Protein AF-A0A3N5TLG9-F1 (afdb_monomer)

Secondary structure (DSSP, 8-state):
--EEEE-SGGGHHHHHHSSEEEEES--HHHHHH-TTS-EESSHHHHHHHHHHHH-

Sequence (55 aa):
KVIAVGDSYNDISMLKEAERGILFSPPENVVREFPELPVTHNYDELKKLIIETMK

Radius of gyration: 10.38 Å; Cα contacts (8 Å, |Δi|>4): 74; chains: 1; bounding box: 24×15×24 Å

Structure (mmCIF, N/CA/C/O backbone):
data_AF-A0A3N5TLG9-F1
#
_entry.id   AF-A0A3N5TLG9-F1
#
loop_
_atom_site.group_PDB
_atom_site.id
_atom_site.type_symbol
_atom_site.label_atom_id
_atom_site.label_alt_id
_atom_site.label_comp_id
_atom_site.label_asym_id
_atom_site.label_entity_id
_atom_site.label_seq_id
_atom_site.pdbx_PDB_ins_code
_atom_site.Cartn_x
_atom_site.Cartn_y
_atom_site.Cartn_z
_atom_site.occupancy
_atom_site.B_iso_or_equiv
_atom_site.auth_seq_id
_atom_site.auth_comp_id
_atom_site.auth_asym_id
_atom_site.auth_atom_id
_atom_site.pdbx_PDB_model_num
ATOM 1 N N . LYS A 1 1 ? -7.189 7.925 13.403 1.00 85.94 1 LYS A N 1
ATOM 2 C CA . LYS A 1 1 ? -6.588 6.908 12.532 1.00 85.94 1 LYS A CA 1
ATOM 3 C C . LYS A 1 1 ? -6.345 7.500 11.156 1.00 85.94 1 LYS A C 1
ATOM 5 O O . LYS A 1 1 ? -7.304 8.008 10.582 1.00 85.94 1 LYS A O 1
ATOM 10 N N . VAL A 1 2 ? -5.110 7.482 10.657 1.00 96.62 2 VAL A N 1
ATOM 11 C CA . VAL A 1 2 ? -4.769 7.915 9.288 1.00 96.62 2 VAL A CA 1
ATOM 12 C C . VAL A 1 2 ? -4.603 6.689 8.391 1.00 96.62 2 VAL A C 1
ATOM 14 O O . VAL A 1 2 ? -3.801 5.807 8.691 1.00 96.62 2 VAL A O 1
ATOM 17 N N . ILE A 1 3 ? -5.366 6.644 7.297 1.00 97.69 3 ILE A N 1
ATOM 18 C CA . ILE A 1 3 ? -5.220 5.650 6.229 1.00 97.69 3 ILE A CA 1
ATOM 19 C C . ILE A 1 3 ? -4.709 6.395 4.998 1.00 97.69 3 ILE A C 1
ATOM 21 O O . ILE A 1 3 ? -5.344 7.360 4.573 1.00 97.69 3 ILE A O 1
ATOM 25 N N . ALA A 1 4 ? -3.577 5.962 4.448 1.00 98.25 4 ALA A N 1
ATOM 26 C CA . ALA A 1 4 ? -2.988 6.544 3.247 1.00 98.25 4 ALA A CA 1
ATOM 27 C C . ALA A 1 4 ? -2.995 5.525 2.105 1.00 98.25 4 ALA A C 1
ATOM 29 O O . ALA A 1 4 ? -2.788 4.331 2.323 1.00 98.25 4 ALA A O 1
ATOM 30 N N . VAL A 1 5 ? -3.244 6.010 0.892 1.00 98.44 5 VAL A N 1
ATOM 31 C CA . VAL A 1 5 ? -3.311 5.202 -0.327 1.00 98.44 5 VAL A CA 1
ATOM 32 C C . VAL A 1 5 ? -2.479 5.894 -1.399 1.00 98.44 5 VAL A C 1
ATOM 34 O O . VAL A 1 5 ? -2.607 7.104 -1.574 1.00 98.44 5 VAL A O 1
ATOM 37 N N . GLY A 1 6 ? -1.636 5.134 -2.087 1.00 98.50 6 GLY A N 1
ATOM 38 C CA . GLY A 1 6 ? -0.755 5.611 -3.152 1.00 98.50 6 GLY A CA 1
ATOM 39 C C . GLY A 1 6 ? -0.394 4.468 -4.089 1.00 98.50 6 GLY A C 1
ATOM 40 O O . GLY A 1 6 ? -0.808 3.334 -3.860 1.00 98.50 6 GLY A O 1
ATOM 41 N N . ASP A 1 7 ? 0.358 4.737 -5.143 1.00 98.50 7 ASP A N 1
ATOM 42 C CA . ASP A 1 7 ? 0.646 3.754 -6.199 1.00 98.50 7 ASP A CA 1
ATOM 43 C C . ASP A 1 7 ? 2.124 3.717 -6.610 1.00 98.50 7 ASP A C 1
ATOM 45 O O . ASP A 1 7 ? 2.547 2.828 -7.351 1.00 98.50 7 ASP A O 1
ATOM 49 N N . SER A 1 8 ? 2.928 4.661 -6.120 1.00 98.12 8 SER A N 1
ATOM 50 C CA . SER A 1 8 ? 4.252 4.942 -6.668 1.00 98.12 8 SER A CA 1
ATOM 51 C C . SER A 1 8 ? 5.285 5.308 -5.596 1.00 98.12 8 SER A C 1
ATOM 53 O O . SER A 1 8 ? 4.982 5.481 -4.415 1.00 98.12 8 SER A O 1
ATOM 55 N N . TYR A 1 9 ? 6.559 5.397 -5.996 1.00 98.25 9 TYR A N 1
ATOM 56 C CA . TYR A 1 9 ? 7.678 5.647 -5.076 1.00 98.25 9 TYR A CA 1
ATOM 57 C C . TYR A 1 9 ? 7.545 6.950 -4.280 1.00 98.25 9 TYR A C 1
ATOM 59 O O . TYR A 1 9 ? 7.951 7.002 -3.120 1.00 98.25 9 TYR A O 1
ATOM 67 N N . ASN A 1 10 ? 6.986 8.002 -4.883 1.00 97.69 10 ASN A N 1
ATOM 68 C CA . ASN A 1 10 ? 6.790 9.292 -4.218 1.00 97.69 10 ASN A CA 1
ATOM 69 C C . ASN A 1 1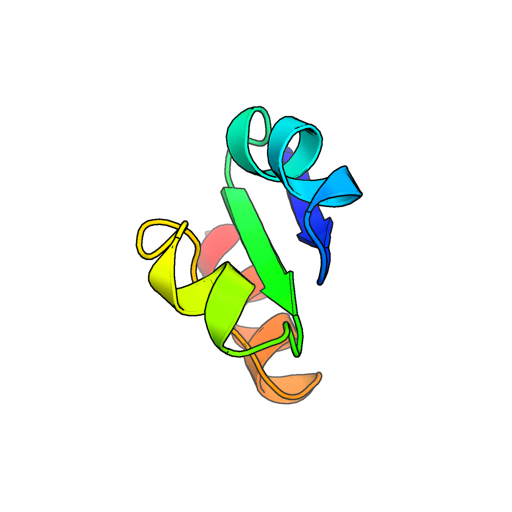0 ? 5.749 9.236 -3.094 1.00 97.69 10 ASN A C 1
ATOM 71 O O . ASN A 1 10 ? 5.744 10.132 -2.253 1.00 97.69 10 ASN A O 1
ATOM 75 N N . ASP A 1 11 ? 4.925 8.188 -3.035 1.00 98.50 11 ASP A N 1
ATOM 76 C CA . ASP A 1 11 ? 3.937 8.010 -1.972 1.00 98.50 11 ASP A CA 1
ATOM 77 C C . ASP A 1 11 ? 4.505 7.241 -0.774 1.00 98.50 11 ASP A C 1
ATOM 79 O O . ASP A 1 11 ? 3.950 7.299 0.319 1.00 98.50 11 ASP A O 1
ATOM 83 N N . ILE A 1 12 ? 5.627 6.531 -0.930 1.00 98.38 12 ILE A N 1
ATOM 84 C CA . ILE A 1 12 ? 6.118 5.566 0.067 1.00 98.38 12 ILE A CA 1
ATOM 85 C C . ILE A 1 12 ? 6.360 6.196 1.438 1.00 98.38 12 ILE A C 1
ATOM 87 O O . ILE A 1 12 ? 6.023 5.590 2.454 1.00 98.38 12 ILE A O 1
ATOM 91 N N . SER A 1 13 ? 6.916 7.407 1.491 1.00 98.44 13 SER A N 1
ATOM 92 C CA . SER A 1 13 ? 7.126 8.102 2.765 1.00 98.44 13 SER A CA 1
ATOM 93 C C . SER A 1 13 ? 5.799 8.392 3.473 1.00 98.44 13 SER A C 1
ATOM 95 O O . SER A 1 13 ? 5.677 8.127 4.666 1.00 98.44 13 SER A O 1
ATOM 97 N N . MET A 1 14 ? 4.784 8.846 2.734 1.00 98.50 14 MET A N 1
ATOM 98 C CA . MET A 1 14 ? 3.427 9.049 3.247 1.00 98.50 14 MET A CA 1
ATOM 99 C C . MET A 1 14 ? 2.799 7.726 3.712 1.00 98.50 14 MET A C 1
ATOM 101 O O . MET A 1 14 ? 2.195 7.679 4.783 1.00 98.50 14 MET A O 1
ATOM 105 N N . LEU A 1 15 ? 2.945 6.648 2.935 1.00 98.50 15 LEU A N 1
ATOM 106 C CA . LEU A 1 15 ? 2.364 5.339 3.256 1.00 98.50 15 LEU A CA 1
ATOM 107 C C . LEU A 1 15 ? 2.980 4.715 4.511 1.00 98.50 15 LEU A C 1
ATOM 109 O O . LEU A 1 15 ? 2.260 4.086 5.284 1.00 98.50 15 LEU A O 1
ATOM 113 N N . LYS A 1 16 ? 4.288 4.897 4.723 1.00 97.94 16 LYS A N 1
ATOM 114 C CA . LYS A 1 16 ? 5.005 4.370 5.894 1.00 97.94 16 LYS A CA 1
ATOM 115 C C . LYS A 1 16 ? 4.736 5.155 7.177 1.00 97.94 16 LYS A C 1
ATOM 117 O O . LYS A 1 16 ? 4.814 4.570 8.251 1.00 97.94 16 LYS A O 1
ATOM 122 N N . GLU A 1 17 ? 4.430 6.445 7.066 1.00 98.25 17 GLU A N 1
ATOM 123 C CA . GLU A 1 17 ? 4.099 7.292 8.219 1.00 98.2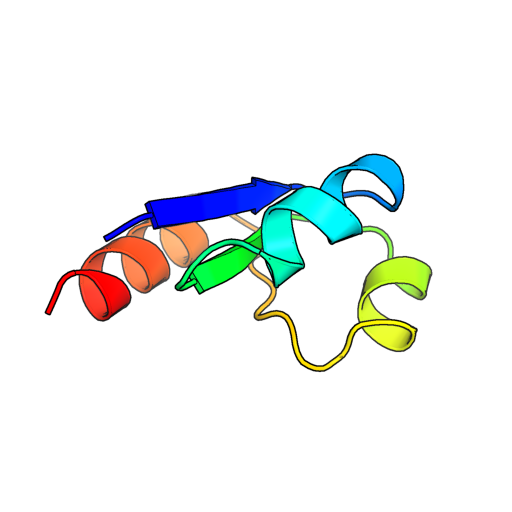5 17 GLU A CA 1
ATOM 124 C C . GLU A 1 17 ? 2.641 7.115 8.670 1.00 98.25 17 GLU A C 1
ATOM 126 O O . GLU A 1 17 ? 2.309 7.285 9.843 1.00 98.25 17 GLU A O 1
ATOM 131 N N . ALA A 1 18 ? 1.746 6.763 7.745 1.00 97.44 18 ALA A N 1
ATOM 132 C CA . ALA A 1 18 ? 0.360 6.489 8.084 1.00 97.44 18 ALA A CA 1
ATOM 133 C C . ALA A 1 18 ? 0.246 5.270 9.008 1.00 97.44 18 ALA A C 1
ATOM 135 O O . ALA A 1 18 ? 0.951 4.275 8.861 1.00 97.44 18 ALA A O 1
ATOM 136 N N . GLU A 1 19 ? -0.740 5.290 9.907 1.00 95.69 19 GLU A N 1
ATOM 137 C CA . GLU A 1 19 ? -1.052 4.121 10.741 1.00 95.69 19 GLU A CA 1
ATOM 138 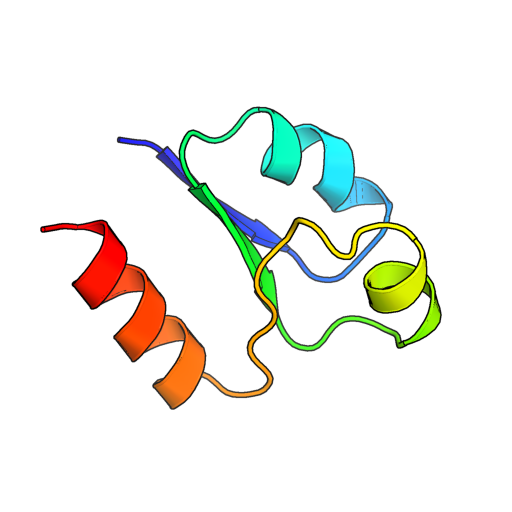C C . GLU A 1 19 ? -1.346 2.881 9.874 1.00 95.69 19 GLU A C 1
ATOM 140 O O . GLU A 1 19 ? -1.100 1.734 10.279 1.00 95.69 19 GLU A O 1
ATOM 145 N N . ARG A 1 20 ? -1.902 3.122 8.676 1.00 96.75 20 ARG A N 1
ATOM 146 C CA . ARG A 1 20 ? -2.236 2.127 7.655 1.00 96.75 20 ARG A CA 1
ATOM 147 C C . ARG A 1 20 ? -1.975 2.688 6.251 1.00 96.75 20 ARG A C 1
ATOM 149 O O . ARG A 1 20 ? -2.803 3.422 5.717 1.00 96.75 20 ARG A O 1
ATOM 156 N N . GLY A 1 21 ? -0.835 2.338 5.663 1.00 97.75 21 GLY A N 1
ATOM 157 C CA . GLY A 1 21 ? -0.528 2.584 4.250 1.00 97.75 21 GLY A CA 1
ATOM 158 C C . GLY A 1 21 ? -1.008 1.441 3.354 1.00 97.75 21 GLY A C 1
ATOM 159 O O . GLY A 1 21 ? -0.927 0.281 3.750 1.00 97.75 21 GLY A O 1
ATOM 160 N N . ILE A 1 22 ? -1.512 1.760 2.162 1.00 98.50 22 ILE A N 1
ATOM 161 C CA . ILE A 1 22 ? -1.997 0.800 1.160 1.00 98.50 22 ILE A CA 1
ATOM 162 C C . ILE A 1 22 ? -1.455 1.209 -0.212 1.00 98.50 22 ILE A C 1
ATOM 164 O O . ILE A 1 22 ? -1.527 2.380 -0.585 1.00 98.50 22 ILE A O 1
ATOM 168 N N . LEU A 1 23 ? -0.962 0.243 -0.983 1.00 98.75 23 LEU A N 1
ATOM 169 C CA . LEU A 1 23 ? -0.677 0.431 -2.399 1.00 98.75 23 LEU A CA 1
ATOM 170 C C . LEU A 1 23 ? -1.922 0.107 -3.243 1.00 98.75 23 LEU A C 1
ATOM 172 O O . LEU A 1 23 ? -2.536 -0.952 -3.089 1.00 98.75 23 LEU A O 1
ATOM 176 N N . PHE A 1 24 ? -2.291 1.001 -4.156 1.00 98.69 24 PHE A N 1
ATOM 177 C CA . PHE A 1 24 ? -3.419 0.839 -5.069 1.00 98.69 24 PHE A CA 1
ATOM 178 C C . PHE A 1 24 ? -2.940 0.796 -6.519 1.00 98.69 24 PHE A C 1
ATOM 180 O O . PHE A 1 24 ? -2.455 1.782 -7.054 1.00 98.69 24 PHE A O 1
ATOM 187 N N . SER A 1 25 ? -3.088 -0.364 -7.152 1.00 98.38 25 SER A N 1
ATOM 188 C CA . SER A 1 25 ? -2.634 -0.662 -8.510 1.00 98.38 25 SER A CA 1
ATOM 189 C C . SER A 1 25 ? -1.182 -0.223 -8.815 1.00 98.38 25 SER A C 1
ATOM 191 O O . SER A 1 25 ? -0.941 0.361 -9.876 1.00 98.38 25 SER A O 1
ATOM 193 N N . PRO A 1 26 ? -0.202 -0.508 -7.933 1.00 98.38 26 PRO A N 1
ATOM 194 C CA . PRO A 1 26 ? 1.181 -0.086 -8.130 1.00 98.38 26 PRO A CA 1
ATOM 195 C C . PRO A 1 26 ? 1.897 -0.892 -9.234 1.00 98.38 26 PRO A C 1
ATOM 197 O O . PRO A 1 26 ? 1.514 -2.028 -9.534 1.00 9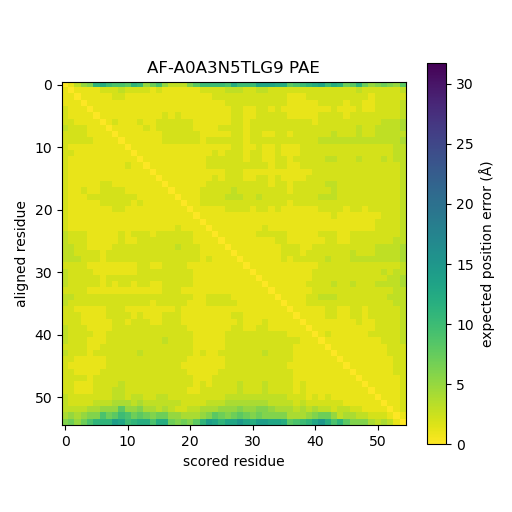8.38 26 PRO A O 1
ATOM 200 N N . PRO A 1 27 ? 3.012 -0.375 -9.777 1.00 98.31 27 PRO A N 1
ATOM 201 C CA . PRO A 1 27 ? 3.954 -1.158 -10.572 1.00 98.31 27 PRO A CA 1
ATOM 202 C C . PRO A 1 27 ? 4.573 -2.332 -9.790 1.00 98.31 27 PRO A C 1
ATOM 204 O O . PRO A 1 27 ? 4.874 -2.219 -8.600 1.00 98.31 27 PRO A O 1
ATOM 207 N N . GLU A 1 28 ? 4.865 -3.450 -10.464 1.00 98.12 28 GLU A N 1
ATOM 208 C CA . GLU A 1 28 ? 5.415 -4.664 -9.825 1.00 98.12 28 GLU A CA 1
ATOM 209 C C . GLU A 1 28 ? 6.760 -4.450 -9.112 1.00 98.12 28 GLU A C 1
ATOM 211 O O . GLU A 1 28 ? 7.082 -5.142 -8.148 1.00 98.12 28 GLU A O 1
ATOM 216 N N . ASN A 1 29 ? 7.598 -3.527 -9.590 1.00 98.12 29 ASN A N 1
ATOM 217 C CA . ASN A 1 29 ? 8.846 -3.173 -8.908 1.00 98.12 29 ASN A CA 1
ATOM 218 C C . ASN A 1 29 ? 8.588 -2.515 -7.547 1.00 98.12 29 ASN A C 1
ATOM 220 O O . ASN A 1 29 ? 9.253 -2.882 -6.585 1.00 98.12 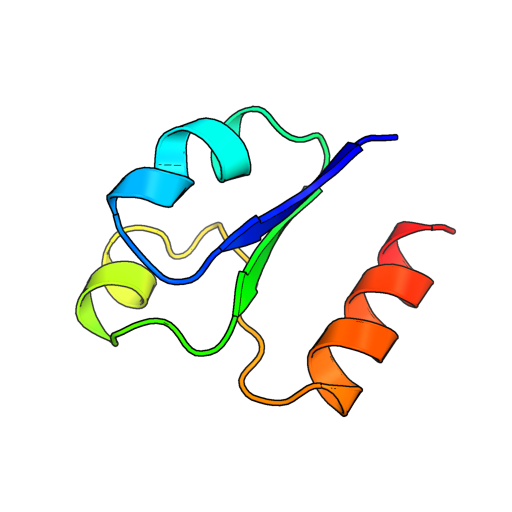29 ASN A O 1
ATOM 224 N N . VAL A 1 30 ? 7.578 -1.648 -7.439 1.00 98.25 30 VAL A N 1
ATOM 225 C CA . VAL A 1 30 ? 7.192 -1.026 -6.162 1.00 98.25 30 VAL A CA 1
ATOM 226 C C . VAL A 1 30 ? 6.701 -2.096 -5.184 1.00 98.25 30 VAL A C 1
ATOM 228 O O . VAL A 1 30 ? 7.139 -2.123 -4.039 1.00 98.25 30 VAL A O 1
ATOM 231 N N . VAL A 1 31 ? 5.873 -3.044 -5.641 1.00 98.19 31 VAL A N 1
ATOM 232 C CA . VAL A 1 31 ? 5.400 -4.163 -4.800 1.00 98.19 31 VAL A CA 1
ATOM 233 C C . VAL A 1 31 ? 6.557 -5.020 -4.288 1.00 98.19 31 VAL A C 1
ATOM 235 O O . VAL A 1 31 ? 6.581 -5.400 -3.120 1.00 98.19 31 VAL A O 1
ATOM 238 N N . ARG A 1 32 ? 7.533 -5.328 -5.153 1.00 98.38 32 ARG A N 1
ATOM 239 C CA . ARG A 1 32 ? 8.706 -6.131 -4.775 1.00 98.38 32 ARG A CA 1
ATOM 240 C C . ARG A 1 32 ? 9.606 -5.431 -3.759 1.00 98.38 32 ARG A C 1
ATOM 242 O O . ARG A 1 32 ? 10.204 -6.112 -2.933 1.00 98.38 32 ARG A O 1
ATOM 249 N N . GLU A 1 33 ? 9.725 -4.109 -3.837 1.00 98.44 33 GLU A N 1
ATOM 250 C CA . GLU A 1 33 ? 10.566 -3.316 -2.934 1.00 98.44 33 GLU A CA 1
ATOM 251 C C . GLU A 1 33 ? 9.892 -2.988 -1.598 1.00 98.44 33 GLU A C 1
ATOM 253 O O . GLU A 1 33 ? 10.591 -2.814 -0.600 1.00 98.44 33 GLU A O 1
ATOM 258 N N . PHE A 1 34 ? 8.556 -2.946 -1.561 1.00 98.12 34 PHE A N 1
ATOM 259 C CA . PHE A 1 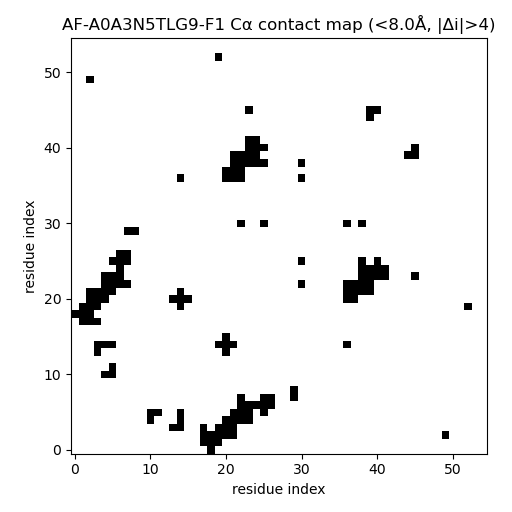34 ? 7.772 -2.630 -0.362 1.00 98.12 34 PHE A CA 1
ATOM 260 C C . PHE A 1 34 ? 6.725 -3.714 -0.050 1.00 98.12 34 PHE A C 1
ATOM 262 O O . PHE A 1 34 ? 5.526 -3.419 -0.006 1.00 98.12 34 PHE A O 1
ATOM 269 N N . PRO A 1 35 ? 7.147 -4.977 0.168 1.00 97.88 35 PRO A N 1
ATOM 270 C CA . PRO A 1 35 ? 6.235 -6.098 0.396 1.00 97.88 35 PRO A CA 1
ATOM 271 C C . PRO A 1 35 ? 5.437 -5.984 1.704 1.00 97.88 35 PRO A C 1
ATOM 273 O O . PRO A 1 35 ? 4.485 -6.735 1.909 1.00 97.88 35 PRO A O 1
ATOM 276 N N . GLU A 1 36 ? 5.818 -5.075 2.606 1.00 97.25 36 GLU A N 1
ATOM 277 C CA . GLU A 1 36 ? 5.090 -4.785 3.841 1.00 97.25 36 GLU A CA 1
ATOM 278 C C . GLU A 1 36 ? 3.786 -4.003 3.620 1.00 97.25 36 GLU A C 1
ATOM 280 O O . GLU A 1 36 ? 2.916 -4.016 4.495 1.00 97.25 36 GLU A O 1
ATOM 285 N N . LEU A 1 37 ? 3.643 -3.317 2.480 1.00 98.00 37 LEU A N 1
ATOM 286 C CA . LEU A 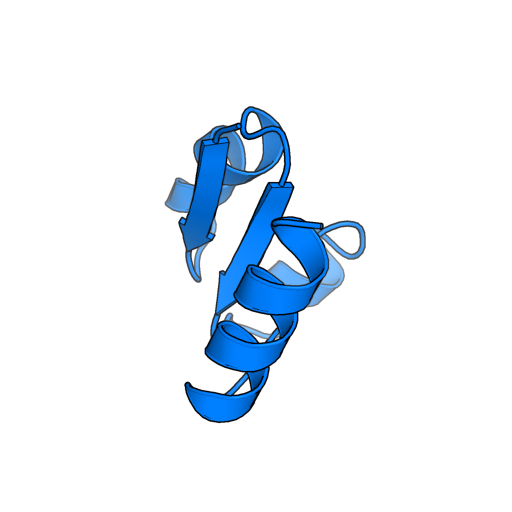1 37 ? 2.451 -2.535 2.168 1.00 98.00 37 LEU A CA 1
ATOM 287 C C . LEU A 1 37 ? 1.399 -3.429 1.488 1.00 98.00 37 LEU A C 1
ATOM 289 O O . LEU A 1 37 ? 1.688 -4.030 0.451 1.00 98.00 37 LEU A O 1
ATOM 293 N N . PRO A 1 38 ? 0.165 -3.519 2.019 1.00 97.88 38 PRO A N 1
ATOM 294 C CA . PRO A 1 38 ? -0.905 -4.262 1.368 1.00 97.88 38 PRO A CA 1
ATOM 295 C C . PRO A 1 38 ? -1.228 -3.651 0.003 1.00 97.88 38 PRO A C 1
ATOM 297 O O . PRO A 1 38 ? -1.298 -2.430 -0.139 1.00 97.88 38 PRO A O 1
ATOM 300 N N . VAL A 1 39 ? -1.458 -4.512 -0.987 1.00 98.44 39 VAL A N 1
ATOM 301 C CA . VAL A 1 39 ? -1.749 -4.118 -2.367 1.00 98.44 39 VAL A CA 1
ATOM 302 C C . VAL A 1 39 ? -3.202 -4.429 -2.701 1.00 98.44 39 VAL A C 1
ATOM 304 O O . VAL A 1 39 ? -3.711 -5.499 -2.370 1.00 98.44 39 VAL A O 1
ATOM 307 N N . THR A 1 40 ? -3.860 -3.499 -3.381 1.00 98.56 40 THR A N 1
ATOM 308 C CA . THR A 1 40 ? -5.195 -3.679 -3.968 1.00 98.56 40 THR A CA 1
ATOM 309 C C . THR A 1 40 ? -5.156 -3.250 -5.429 1.00 98.56 40 THR A C 1
ATOM 311 O O . THR A 1 40 ? -4.425 -2.324 -5.765 1.00 98.56 40 THR A O 1
ATOM 314 N N . HIS A 1 41 ? -5.908 -3.905 -6.311 1.00 98.38 41 HIS A N 1
ATOM 315 C CA . HIS A 1 41 ? -5.876 -3.642 -7.760 1.00 98.38 41 HIS A CA 1
ATOM 316 C C . HIS A 1 41 ? -7.190 -3.081 -8.312 1.00 98.38 41 HIS A C 1
ATOM 318 O O . HIS A 1 41 ? -7.268 -2.701 -9.478 1.00 98.38 41 HIS A O 1
ATOM 324 N N . ASN A 1 42 ? -8.236 -3.017 -7.490 1.00 98.44 42 ASN A N 1
ATOM 325 C CA . ASN A 1 42 ? -9.513 -2.416 -7.855 1.00 98.44 42 ASN A CA 1
ATOM 326 C C . ASN A 1 42 ? -10.182 -1.752 -6.644 1.00 98.44 42 ASN A C 1
ATOM 328 O O . ASN A 1 42 ? -9.793 -1.948 -5.490 1.00 98.44 42 ASN A O 1
ATOM 332 N N . TYR A 1 43 ? -11.182 -0.918 -6.919 1.00 98.38 43 TYR A N 1
ATOM 333 C CA . TYR A 1 43 ? -11.845 -0.130 -5.884 1.00 98.38 43 TYR A CA 1
ATOM 334 C C . TYR A 1 43 ? -12.640 -0.978 -4.887 1.00 98.38 43 TYR A C 1
ATOM 336 O O . TYR A 1 43 ? -12.784 -0.560 -3.739 1.00 98.38 43 TYR A O 1
ATOM 344 N N . ASP A 1 44 ? -13.131 -2.154 -5.283 1.00 98.50 44 ASP A N 1
ATOM 345 C CA . ASP A 1 44 ? -13.861 -3.043 -4.376 1.00 98.50 44 ASP A CA 1
ATOM 346 C C . ASP A 1 44 ? -12.924 -3.649 -3.323 1.00 98.50 44 ASP A C 1
ATOM 348 O O . ASP A 1 44 ? -13.246 -3.647 -2.131 1.00 98.50 44 ASP A O 1
ATOM 352 N N . GLU A 1 45 ? -11.731 -4.084 -3.735 1.00 98.38 45 GLU A N 1
ATOM 353 C CA . GLU A 1 45 ? -10.656 -4.522 -2.839 1.00 98.38 45 GLU A CA 1
ATOM 354 C C . GLU A 1 45 ? -10.214 -3.400 -1.900 1.00 98.38 45 GLU A C 1
ATOM 356 O O . GLU A 1 45 ? -10.157 -3.602 -0.684 1.00 98.38 45 GLU A O 1
ATOM 361 N N . LEU A 1 46 ? -9.969 -2.201 -2.443 1.00 98.31 46 LEU A N 1
ATOM 362 C CA . LEU A 1 46 ? -9.570 -1.041 -1.647 1.00 98.31 46 LEU A CA 1
ATOM 363 C C . LEU A 1 46 ? -10.638 -0.686 -0.606 1.00 98.31 46 LEU A C 1
ATOM 365 O O . LEU A 1 46 ? -10.335 -0.516 0.576 1.00 98.31 46 LEU A O 1
ATOM 369 N N . LYS A 1 47 ? -11.906 -0.620 -1.023 1.00 98.00 47 LYS A N 1
ATOM 370 C CA . LYS A 1 47 ? -13.037 -0.331 -0.136 1.00 98.00 47 LYS A CA 1
ATOM 371 C C . LYS A 1 47 ? -13.149 -1.369 0.976 1.00 98.00 47 LYS A C 1
ATOM 373 O O . LYS A 1 47 ? -13.345 -0.998 2.134 1.00 98.00 47 LYS A O 1
ATOM 378 N N . LYS A 1 48 ? -13.023 -2.655 0.641 1.00 97.75 48 LYS A N 1
ATOM 379 C CA . LYS A 1 48 ? -13.054 -3.745 1.622 1.00 97.75 48 LYS A CA 1
ATOM 380 C C . LYS A 1 48 ? -11.935 -3.586 2.653 1.00 97.75 48 LYS A C 1
ATOM 382 O O . LYS A 1 48 ? -12.217 -3.622 3.850 1.00 97.75 48 LYS A O 1
ATOM 387 N N . LEU A 1 49 ? -10.708 -3.334 2.199 1.00 96.69 49 LEU A N 1
ATOM 388 C CA . LEU A 1 49 ? -9.544 -3.181 3.071 1.00 96.69 49 LEU A CA 1
ATOM 389 C C . LEU A 1 49 ? -9.653 -1.952 3.989 1.00 96.69 49 LEU A C 1
ATOM 391 O O . LEU A 1 49 ? -9.332 -2.033 5.177 1.00 96.69 49 LEU A O 1
ATOM 395 N N . ILE A 1 50 ? -10.169 -0.828 3.481 1.00 96.25 50 ILE A N 1
ATOM 396 C CA . ILE A 1 50 ? -10.442 0.365 4.298 1.00 96.25 50 ILE A CA 1
ATOM 397 C C . ILE A 1 50 ? -11.457 0.037 5.402 1.00 96.25 50 ILE A C 1
ATOM 399 O O . ILE A 1 50 ? -11.214 0.347 6.566 1.00 96.25 50 ILE A O 1
ATOM 403 N N . ILE A 1 51 ? -12.567 -0.633 5.073 1.00 96.25 51 ILE A N 1
ATOM 404 C CA . ILE A 1 51 ? -13.601 -0.996 6.059 1.00 96.25 51 ILE A CA 1
ATOM 405 C C . ILE A 1 51 ? -13.048 -1.947 7.129 1.00 96.25 51 ILE A C 1
ATOM 407 O O . ILE A 1 51 ? -13.35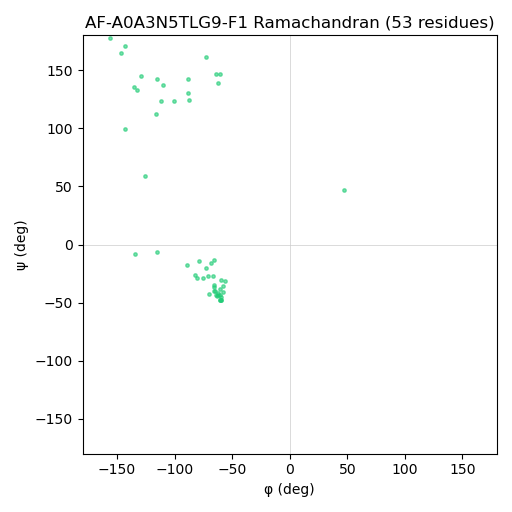5 -1.785 8.310 1.00 96.25 51 ILE A O 1
ATOM 411 N N . GLU A 1 52 ? -12.238 -2.933 6.740 1.00 93.31 52 GLU A N 1
ATOM 412 C CA . GLU A 1 52 ? -11.565 -3.844 7.677 1.00 93.31 52 GLU A CA 1
ATOM 413 C C . GLU A 1 52 ? -10.630 -3.089 8.628 1.00 93.31 52 GLU A C 1
ATOM 415 O O . GLU A 1 52 ? -10.592 -3.379 9.821 1.00 93.31 52 GLU A O 1
ATOM 420 N N . THR A 1 53 ? -9.950 -2.068 8.115 1.00 90.19 53 THR A N 1
ATOM 421 C CA . THR A 1 53 ? -9.008 -1.230 8.863 1.00 90.19 53 THR A CA 1
ATOM 422 C C . THR A 1 53 ? -9.680 -0.292 9.878 1.00 90.19 53 THR A C 1
ATOM 424 O O . THR A 1 53 ? -9.070 0.098 10.880 1.00 90.19 53 THR A O 1
ATOM 427 N N . MET A 1 54 ? -10.933 0.093 9.628 1.00 86.25 54 MET A N 1
ATOM 428 C CA . MET A 1 54 ? -11.699 0.995 10.498 1.00 86.25 54 MET A CA 1
ATOM 429 C C . MET A 1 54 ? -12.274 0.310 11.743 1.00 86.25 54 MET A C 1
ATOM 431 O O . MET A 1 54 ? -12.699 1.013 12.662 1.00 86.25 54 MET A O 1
ATOM 435 N N . LYS A 1 55 ? -12.281 -1.025 11.781 1.00 75.75 55 LYS A N 1
ATOM 436 C CA . LYS A 1 55 ? -12.649 -1.797 12.973 1.00 75.75 55 LYS A CA 1
ATOM 437 C C . LYS A 1 55 ? -11.579 -1.678 14.069 1.00 75.75 55 LYS A C 1
ATOM 439 O O . LYS A 1 55 ? -11.951 -1.906 15.235 1.00 75.75 55 LYS A O 1
#

Foldseek 3Di:
DFEAEEADPVCVVVQVPGPARAYECHDPVVCVVCVVHHYDDDPVRVVVVVVVVVD

Solvent-accessible surface area (backbone atoms only — not comparable to full-atom values): 3233 Å² total; per-residue (Å²): 138,49,77,30,78,37,44,52,80,89,35,48,68,57,25,69,70,28,84,40,31,32,33,48,63,46,53,71,68,58,49,69,76,42,72,86,46,52,75,29,78,48,69,67,54,44,52,50,53,52,57,63,69,74,107

Nearest PDB structures (foldseek):
  1rkv-assembly1_B  TM=9.803E-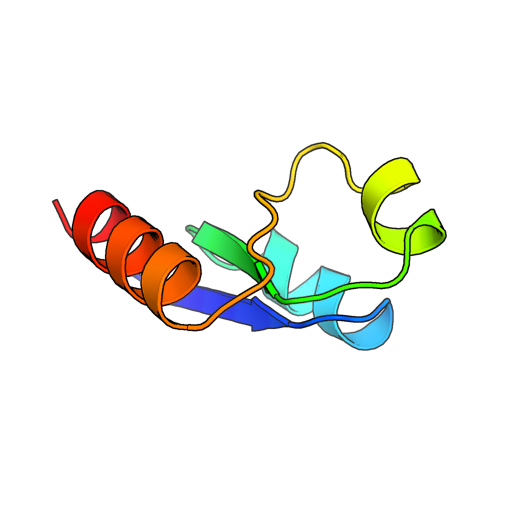01  e=2.393E-04  Pseudomonas aeruginosa PAO1
  3n28-assembly1_A  TM=8.663E-01  e=1.099E+00  Vibrio cholerae
  4fgg-assembly1_A  TM=5.755E-01  e=9.861E+00  Staphylococcus aureus

pLDDT: mean 96.94, std 3.87, range [75.75, 98.75]

Mean predicted aligned error: 1.98 Å